Protein AF-A0A392MCR9-F1 (afdb_monomer_lite)

Secondary structure (DSSP, 8-state):
-HHHHHHH-SS---PPPP---S-THHHHPPTT-TT---HHHHHHHHHHHHHTSTTTTTT-HHHHHHHHHHHHHHHHHHHHHHHHHT-

pLDDT: mean 77.8, std 13.43, range [48.06, 95.0]

Structure (mmCIF, N/CA/C/O backbone):
data_AF-A0A392MCR9-F1
#
_entry.id   AF-A0A392MCR9-F1
#
loop_
_atom_site.group_PDB
_atom_site.id
_atom_site.type_symbol
_atom_site.label_atom_id
_atom_site.label_alt_id
_atom_site.label_comp_id
_atom_site.label_asym_id
_atom_site.label_entity_id
_atom_site.label_seq_id
_atom_site.pdbx_PDB_ins_code
_atom_site.Cartn_x
_atom_site.Cartn_y
_atom_site.Cartn_z
_atom_site.occupancy
_atom_site.B_iso_or_equiv
_atom_site.auth_seq_id
_atom_site.auth_comp_id
_atom_site.auth_asym_id
_atom_site.auth_atom_id
_atom_site.pdbx_PDB_model_num
ATOM 1 N N . MET A 1 1 ? -16.667 24.957 15.497 1.00 54.91 1 MET A N 1
ATOM 2 C CA . MET A 1 1 ? -16.346 23.530 15.748 1.00 54.91 1 MET A CA 1
ATOM 3 C C . MET A 1 1 ? -17.612 22.667 15.826 1.00 54.91 1 MET A C 1
ATOM 5 O O . MET A 1 1 ? -17.518 21.454 15.953 1.00 54.91 1 MET A O 1
ATOM 9 N N . ASP A 1 2 ? -18.791 23.267 15.651 1.00 63.62 2 ASP A N 1
ATOM 10 C CA . ASP A 1 2 ? -20.089 22.665 15.982 1.00 63.62 2 ASP A CA 1
ATOM 11 C C . ASP A 1 2 ? -20.649 21.755 14.882 1.00 63.62 2 ASP A C 1
ATOM 13 O O . ASP A 1 2 ? -21.371 20.805 15.164 1.00 63.62 2 ASP A O 1
ATOM 17 N N . HIS A 1 3 ? -20.259 21.980 13.623 1.00 69.56 3 HIS A N 1
ATOM 18 C CA . HIS A 1 3 ? -20.711 21.147 12.505 1.00 69.56 3 HIS A CA 1
ATOM 19 C C . HIS A 1 3 ? -20.113 19.733 12.542 1.00 69.56 3 HIS A C 1
ATOM 21 O O . HIS A 1 3 ? -20.813 18.758 12.294 1.00 69.56 3 HIS A O 1
ATOM 27 N N . ALA A 1 4 ? -18.832 19.609 12.910 1.00 62.66 4 ALA A N 1
ATOM 28 C CA . ALA A 1 4 ? -18.169 18.311 13.023 1.00 62.66 4 ALA A CA 1
ATOM 29 C C . ALA A 1 4 ? -18.793 17.461 14.144 1.00 62.66 4 ALA A C 1
ATOM 31 O O . ALA A 1 4 ? -19.144 16.310 13.900 1.00 62.66 4 ALA A O 1
ATOM 32 N N . LYS A 1 5 ? -19.036 18.062 15.319 1.00 70.25 5 LYS A N 1
ATOM 33 C CA . LYS A 1 5 ? -19.747 17.410 16.433 1.00 70.25 5 LYS A CA 1
ATOM 34 C C . LYS A 1 5 ? -21.184 17.025 16.073 1.00 70.25 5 LYS A C 1
ATOM 36 O O . LYS A 1 5 ? -21.653 15.971 16.480 1.00 70.25 5 LYS A O 1
ATOM 41 N N . SER A 1 6 ? -21.878 17.842 15.276 1.00 74.75 6 SER A N 1
ATOM 42 C CA . SER A 1 6 ? -23.241 17.533 14.821 1.00 74.75 6 SER A CA 1
ATOM 43 C C . SER A 1 6 ? -23.314 16.353 13.847 1.00 74.75 6 SER A C 1
ATOM 45 O O . SER A 1 6 ? -24.354 15.704 13.795 1.00 74.75 6 SER A O 1
ATOM 47 N N . ILE A 1 7 ? -22.270 16.104 13.048 1.00 73.50 7 ILE A N 1
ATOM 48 C CA . ILE A 1 7 ? -22.252 15.005 12.066 1.00 73.50 7 ILE A CA 1
ATOM 49 C C . ILE A 1 7 ? -21.715 13.711 12.687 1.00 73.50 7 ILE A C 1
ATOM 51 O O . ILE A 1 7 ? -22.223 12.637 12.379 1.00 73.50 7 ILE A O 1
ATOM 55 N N . TRP A 1 8 ? -20.699 13.807 13.547 1.00 68.31 8 TRP A N 1
ATOM 56 C CA . TRP A 1 8 ? -19.942 12.648 14.033 1.00 68.31 8 TRP A CA 1
ATOM 57 C C . TRP A 1 8 ? -20.169 12.321 15.517 1.00 68.31 8 TRP A C 1
ATOM 59 O O . TRP A 1 8 ? -19.699 11.290 15.982 1.00 68.31 8 TRP A O 1
ATOM 69 N N . GLY A 1 9 ? -20.917 13.151 16.251 1.00 73.19 9 GLY A N 1
ATOM 70 C CA . GLY A 1 9 ? -21.110 13.000 17.694 1.00 73.19 9 GLY A CA 1
ATOM 71 C C . GLY A 1 9 ? -19.915 13.502 18.513 1.00 73.19 9 GLY A C 1
ATOM 72 O O . GLY A 1 9 ? -19.002 14.136 17.986 1.00 73.19 9 GLY A O 1
ATOM 73 N N . ASP A 1 10 ? -19.948 13.240 19.821 1.00 71.38 10 ASP A N 1
ATOM 74 C CA . ASP A 1 10 ? -18.874 13.581 20.774 1.00 71.38 10 ASP A CA 1
ATOM 75 C C . ASP A 1 10 ? -17.890 12.405 20.977 1.00 71.38 10 ASP A C 1
ATOM 77 O O . ASP A 1 10 ? -17.084 12.422 21.903 1.00 71.38 10 ASP A O 1
ATOM 81 N N . GLU A 1 11 ? -17.974 11.364 20.138 1.00 68.62 11 GLU A N 1
ATOM 82 C CA . GLU A 1 11 ? -17.062 10.219 20.186 1.00 68.62 11 GLU A CA 1
ATOM 83 C C . GLU A 1 11 ? -15.700 10.572 19.575 1.00 68.62 11 GLU A C 1
ATOM 85 O O . GLU A 1 11 ? -15.616 11.170 18.498 1.00 68.62 11 GLU A O 1
ATOM 90 N N . ASP A 1 12 ? -14.622 10.153 20.244 1.00 66.69 12 ASP A N 1
ATOM 91 C CA . ASP A 1 12 ? -13.272 10.241 19.695 1.00 66.69 12 ASP A CA 1
ATOM 92 C C . ASP A 1 12 ? -13.188 9.414 18.406 1.00 66.69 12 ASP A C 1
ATOM 94 O O . ASP A 1 12 ? -13.227 8.178 18.407 1.00 66.69 12 ASP A O 1
ATOM 98 N N . LEU A 1 13 ? -13.056 10.109 17.276 1.00 66.19 13 LEU A N 1
ATOM 99 C CA . LEU A 1 13 ? -12.863 9.473 15.982 1.00 66.19 13 LEU A CA 1
ATOM 100 C C . LEU A 1 13 ? -11.549 8.699 15.996 1.00 66.19 13 LEU A C 1
ATOM 102 O O . LEU A 1 13 ? -10.465 9.276 16.112 1.00 66.19 13 LEU A O 1
ATOM 106 N N . SER A 1 14 ? -11.652 7.381 15.835 1.00 65.62 14 SER A N 1
ATOM 107 C CA . SER A 1 14 ? -10.494 6.501 15.714 1.00 65.62 14 SER A CA 1
ATOM 108 C C . SER A 1 14 ? -9.720 6.853 14.442 1.00 65.62 14 SER A C 1
ATOM 110 O O . SER A 1 14 ? -10.069 6.430 13.341 1.00 65.62 14 SER A O 1
ATOM 112 N N . CYS A 1 15 ? -8.685 7.677 14.590 1.00 69.62 15 CYS A N 1
ATOM 113 C CA . CYS A 1 15 ? -7.820 8.088 13.496 1.00 69.62 15 CYS A CA 1
ATOM 114 C C . CYS A 1 15 ? -6.751 7.021 13.248 1.00 69.62 15 CYS A C 1
ATOM 116 O O . CYS A 1 15 ? -6.076 6.582 14.177 1.00 69.62 15 CYS A O 1
ATOM 118 N N . ILE A 1 16 ? -6.560 6.646 11.983 1.00 70.88 16 ILE A N 1
ATOM 119 C CA . ILE A 1 16 ? -5.437 5.808 11.560 1.00 70.88 16 ILE A CA 1
ATOM 120 C C . ILE A 1 16 ? -4.397 6.730 10.932 1.00 70.88 16 ILE A C 1
ATOM 122 O O . ILE A 1 16 ? -4.671 7.406 9.939 1.00 70.88 16 ILE A O 1
ATOM 126 N N . SER A 1 17 ? -3.207 6.773 11.527 1.00 71.69 17 SER A N 1
ATOM 127 C CA . SER A 1 17 ? -2.063 7.452 10.927 1.00 71.69 17 SER A CA 1
ATOM 128 C C . SER A 1 17 ? -1.433 6.524 9.897 1.00 71.69 17 SER A C 1
ATOM 130 O O . SER A 1 17 ? -1.001 5.426 10.236 1.00 71.69 17 SER A O 1
ATOM 132 N N . LEU A 1 18 ? -1.387 6.952 8.638 1.00 68.56 18 LEU A N 1
ATOM 133 C CA . LEU A 1 18 ? -0.741 6.185 7.579 1.00 68.56 18 LEU A CA 1
ATOM 134 C C . LEU A 1 18 ? 0.730 6.582 7.497 1.00 68.56 18 LEU A C 1
ATOM 136 O O . LEU A 1 18 ? 1.047 7.732 7.191 1.00 68.56 18 LEU A O 1
ATOM 140 N N . ASN A 1 19 ? 1.626 5.617 7.695 1.00 66.44 19 ASN A N 1
ATOM 141 C CA . ASN A 1 19 ? 3.019 5.757 7.296 1.00 66.44 19 ASN A CA 1
ATOM 142 C C . ASN A 1 19 ? 3.239 4.964 5.998 1.00 66.44 19 ASN A C 1
ATOM 144 O O . ASN A 1 19 ? 3.487 3.761 6.060 1.00 66.44 19 ASN A O 1
ATOM 148 N N . PRO A 1 20 ? 3.138 5.591 4.810 1.00 57.69 20 PRO A N 1
ATOM 149 C CA . PRO A 1 20 ? 3.184 4.877 3.531 1.00 57.69 20 PRO A CA 1
ATOM 150 C C . PRO A 1 20 ? 4.536 4.212 3.209 1.00 57.69 20 PRO A C 1
ATOM 152 O O . PRO A 1 20 ? 4.666 3.608 2.145 1.00 57.69 20 PRO A O 1
ATOM 155 N N . GLY A 1 21 ? 5.536 4.294 4.097 1.00 64.06 21 GLY A N 1
ATOM 156 C CA . GLY A 1 21 ? 6.808 3.591 3.960 1.00 64.06 21 GLY A CA 1
ATOM 157 C C . GLY A 1 21 ? 7.524 3.865 2.632 1.00 64.06 21 GLY A C 1
ATOM 158 O O . GLY A 1 21 ? 7.220 4.803 1.891 1.00 64.06 21 GLY A O 1
ATOM 159 N N . THR A 1 22 ? 8.511 3.034 2.302 1.00 64.50 22 THR A N 1
ATOM 160 C CA . THR A 1 22 ? 9.222 3.111 1.017 1.00 64.50 22 THR A CA 1
ATOM 161 C C . THR A 1 22 ? 8.547 2.225 -0.035 1.00 64.50 22 THR A C 1
ATOM 163 O O . THR A 1 22 ? 9.057 1.177 -0.406 1.00 64.50 22 THR A O 1
ATOM 166 N N . SER A 1 23 ? 7.388 2.654 -0.545 1.00 73.25 23 SER A N 1
ATOM 167 C CA . SER A 1 23 ? 6.675 1.949 -1.629 1.00 73.25 23 SER A CA 1
ATOM 168 C C . SER A 1 23 ? 7.400 2.028 -2.980 1.00 73.25 23 SER A C 1
ATOM 170 O O . SER A 1 23 ? 7.990 3.067 -3.317 1.00 73.25 23 SER A O 1
ATOM 172 N N . ALA A 1 24 ? 7.265 0.982 -3.810 1.00 78.62 24 ALA A N 1
ATOM 173 C CA . ALA A 1 24 ? 7.742 0.968 -5.197 1.00 78.62 24 ALA A CA 1
ATOM 174 C C . ALA A 1 24 ? 7.137 2.106 -6.048 1.00 78.62 24 ALA A C 1
ATOM 176 O O . ALA A 1 24 ? 7.776 2.578 -6.996 1.00 78.62 24 ALA A O 1
ATOM 177 N N . MET A 1 25 ? 5.966 2.634 -5.656 1.00 78.25 25 MET A N 1
ATOM 178 C CA . MET A 1 25 ? 5.354 3.826 -6.262 1.00 78.25 25 MET A CA 1
ATOM 179 C C . MET A 1 25 ? 6.293 5.027 -6.347 1.00 78.25 25 MET A C 1
ATOM 181 O O . MET A 1 25 ? 6.221 5.786 -7.314 1.00 78.25 25 MET A O 1
ATOM 185 N N . HIS A 1 26 ? 7.174 5.224 -5.362 1.00 75.00 26 HIS A N 1
ATOM 186 C CA . HIS A 1 26 ? 8.072 6.383 -5.339 1.00 75.00 26 HIS A CA 1
ATOM 187 C C . HIS A 1 26 ? 9.023 6.404 -6.539 1.00 75.00 26 HIS A C 1
ATOM 189 O O . HIS A 1 26 ? 9.404 7.474 -7.005 1.00 75.00 26 HIS A O 1
ATOM 195 N N . LYS A 1 27 ? 9.361 5.225 -7.073 1.00 75.44 27 LYS A N 1
ATOM 196 C CA . LYS A 1 27 ? 10.238 5.059 -8.239 1.00 75.44 27 LYS A CA 1
ATOM 197 C C . LYS A 1 27 ? 9.482 5.132 -9.569 1.00 75.44 27 LYS A C 1
ATOM 199 O O . LYS A 1 27 ? 10.104 5.345 -10.604 1.00 75.44 27 LYS A O 1
ATOM 204 N N . LEU A 1 28 ? 8.158 4.960 -9.546 1.00 73.25 28 LEU A N 1
ATOM 205 C CA . LEU A 1 28 ? 7.281 5.084 -10.716 1.00 73.25 28 LEU A CA 1
ATOM 206 C C . LEU A 1 28 ? 6.909 6.536 -11.035 1.00 73.25 28 LEU A C 1
ATOM 208 O O . LEU A 1 28 ? 6.398 6.811 -12.119 1.00 73.25 28 LEU A O 1
ATOM 212 N N . ARG A 1 29 ? 7.127 7.467 -10.102 1.00 65.75 29 ARG A N 1
ATOM 213 C CA . ARG A 1 29 ? 6.705 8.861 -10.247 1.00 65.75 29 ARG A CA 1
ATOM 214 C C . ARG A 1 29 ? 7.612 9.591 -11.252 1.00 65.75 29 ARG A C 1
ATOM 216 O O . ARG A 1 29 ? 8.812 9.706 -11.006 1.00 65.75 29 ARG A O 1
ATOM 223 N N . PRO A 1 30 ? 7.068 10.156 -12.343 1.00 60.19 30 PRO A N 1
ATOM 224 C CA . PRO A 1 30 ? 7.761 11.204 -13.079 1.00 60.19 30 PRO A CA 1
ATOM 225 C C . PRO A 1 30 ? 7.844 12.429 -12.155 1.00 60.19 30 PRO A C 1
ATOM 227 O O . PRO A 1 30 ? 6.816 12.879 -11.645 1.00 60.19 30 PRO A O 1
ATOM 230 N N . GLN A 1 31 ? 9.032 12.971 -11.881 1.00 52.25 31 GLN A N 1
ATOM 231 C CA . GLN A 1 31 ? 9.102 14.288 -11.232 1.00 52.25 31 GLN A CA 1
ATOM 232 C C . GLN A 1 31 ? 8.751 15.401 -12.244 1.00 52.25 31 GLN A C 1
ATOM 234 O O . GLN A 1 31 ? 9.127 15.251 -13.407 1.00 52.25 31 GLN A O 1
ATOM 239 N N . PRO A 1 32 ? 8.087 16.515 -11.848 1.00 52.84 32 PRO A N 1
ATOM 240 C CA . PRO A 1 32 ? 7.716 16.942 -10.498 1.00 52.84 32 PRO A CA 1
ATOM 241 C C . PRO A 1 32 ? 6.211 17.280 -10.398 1.00 52.84 32 PRO A C 1
ATOM 243 O O . PRO A 1 32 ? 5.807 18.424 -10.577 1.00 52.84 32 PRO A O 1
ATOM 246 N N . SER A 1 33 ? 5.349 16.319 -10.066 1.00 48.06 33 SER A N 1
ATOM 247 C CA . SER A 1 33 ? 4.060 16.663 -9.446 1.00 48.06 33 SER A CA 1
ATOM 248 C C . SER A 1 33 ? 4.170 16.340 -7.965 1.00 48.06 33 SER A C 1
ATOM 250 O O . SER A 1 33 ? 3.988 15.189 -7.566 1.00 48.06 33 SER A O 1
ATOM 252 N N . TRP A 1 34 ? 4.539 17.333 -7.160 1.00 51.75 34 TRP A N 1
ATOM 253 C CA . TRP A 1 34 ? 4.699 17.170 -5.714 1.00 51.75 34 TRP A CA 1
ATOM 254 C C . TRP A 1 34 ? 3.347 16.887 -5.018 1.00 51.75 34 TRP A C 1
ATOM 256 O O . TRP A 1 34 ? 3.328 16.213 -3.993 1.00 51.75 34 TRP A O 1
ATOM 266 N N . ASP A 1 35 ? 2.216 17.221 -5.658 1.00 54.47 35 ASP A N 1
ATOM 267 C CA . ASP A 1 35 ? 0.878 17.234 -5.032 1.00 54.47 35 ASP A CA 1
ATOM 268 C C . ASP A 1 35 ? -0.009 15.991 -5.206 1.00 54.47 35 ASP A C 1
ATOM 270 O O . ASP A 1 35 ? -1.118 15.948 -4.681 1.00 54.47 35 ASP A O 1
ATOM 274 N N . ARG A 1 36 ? 0.415 14.946 -5.926 1.00 52.84 36 ARG A N 1
ATOM 275 C CA . ARG A 1 36 ? -0.442 13.753 -6.103 1.00 52.84 36 ARG A CA 1
ATOM 276 C C . ARG A 1 36 ? -0.070 12.634 -5.150 1.00 52.84 36 ARG A C 1
ATOM 278 O O . ARG A 1 36 ? 0.799 11.830 -5.485 1.00 52.84 36 ARG A O 1
ATOM 285 N N . THR A 1 37 ? -0.703 12.601 -3.984 1.00 55.72 37 THR A N 1
ATOM 286 C CA . THR A 1 37 ? -0.688 11.470 -3.047 1.00 55.72 37 THR A CA 1
ATOM 287 C C . THR A 1 37 ? -0.677 10.146 -3.819 1.00 55.72 37 THR A C 1
ATOM 289 O O . THR A 1 37 ? -1.498 9.931 -4.711 1.00 55.72 37 THR A O 1
ATOM 292 N N . CYS A 1 38 ? 0.304 9.287 -3.546 1.00 66.12 38 CYS A N 1
ATOM 293 C CA . CYS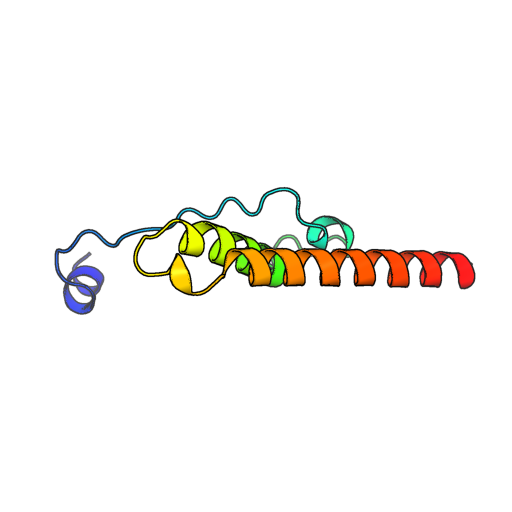 A 1 38 ? 0.512 8.009 -4.223 1.00 66.12 38 CYS A CA 1
ATOM 294 C C . CYS A 1 38 ? -0.619 7.027 -3.880 1.00 66.12 38 CYS A C 1
ATOM 296 O O . CYS A 1 38 ? -0.479 6.210 -2.978 1.00 66.12 38 CYS A O 1
ATOM 298 N N . THR A 1 39 ? -1.743 7.098 -4.602 1.00 76.88 39 THR A N 1
ATOM 299 C CA . THR A 1 39 ? -2.991 6.377 -4.286 1.00 76.88 39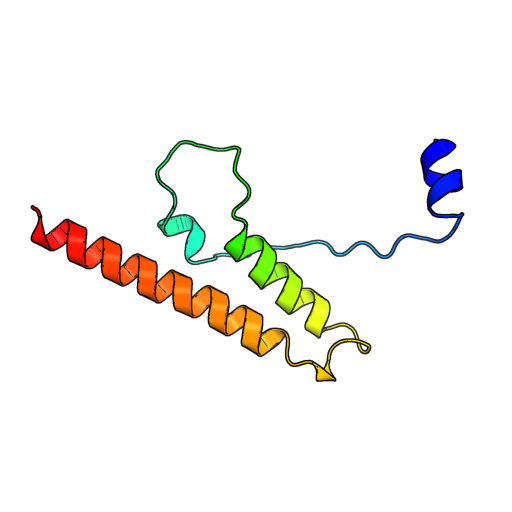 THR A CA 1
ATOM 300 C C . THR A 1 39 ? -2.782 4.888 -4.008 1.00 76.88 39 THR A C 1
ATOM 302 O O . THR A 1 39 ? -3.345 4.374 -3.051 1.00 76.88 39 THR A O 1
ATOM 305 N N . ALA A 1 40 ? -1.934 4.207 -4.786 1.00 83.75 40 ALA A N 1
ATOM 306 C CA . ALA A 1 40 ? -1.662 2.782 -4.588 1.00 83.75 40 ALA A CA 1
ATOM 307 C C . ALA A 1 40 ? -0.829 2.492 -3.325 1.00 83.75 40 ALA A C 1
ATOM 309 O O . ALA A 1 40 ? -1.158 1.572 -2.586 1.00 83.75 40 ALA A O 1
ATOM 310 N N . ALA A 1 41 ? 0.190 3.303 -3.026 1.00 82.19 41 ALA A N 1
ATOM 311 C CA . ALA A 1 41 ? 0.984 3.148 -1.804 1.00 82.19 41 ALA A CA 1
ATOM 312 C C . ALA A 1 41 ? 0.179 3.518 -0.549 1.00 82.19 41 ALA A C 1
ATOM 314 O O . ALA A 1 41 ? 0.275 2.855 0.478 1.00 82.19 41 ALA A O 1
ATOM 315 N N . ALA A 1 42 ? -0.660 4.554 -0.640 1.00 83.75 42 ALA A N 1
ATOM 316 C CA . ALA A 1 42 ? -1.592 4.916 0.422 1.00 83.75 42 ALA A CA 1
ATOM 317 C C . ALA A 1 42 ? -2.621 3.800 0.670 1.00 83.75 42 ALA A C 1
ATOM 319 O O . ALA A 1 42 ? -2.918 3.496 1.822 1.00 83.75 42 ALA A O 1
ATOM 320 N N . ALA A 1 43 ? -3.124 3.158 -0.391 1.00 88.50 43 ALA A N 1
ATOM 321 C CA . ALA A 1 43 ? -4.018 2.010 -0.279 1.00 88.50 43 ALA A CA 1
ATOM 322 C C . ALA A 1 43 ? -3.324 0.799 0.365 1.00 88.50 43 ALA A C 1
ATOM 324 O O . ALA A 1 43 ? -3.887 0.214 1.284 1.00 88.50 43 ALA A O 1
ATOM 325 N N . ALA A 1 44 ? -2.100 0.456 -0.056 1.00 89.38 44 ALA A N 1
ATOM 326 C CA . ALA A 1 44 ? -1.322 -0.622 0.559 1.00 89.38 44 ALA A CA 1
ATOM 327 C C . ALA A 1 44 ? -1.067 -0.354 2.053 1.00 89.38 44 ALA A C 1
ATOM 329 O O . ALA A 1 44 ? -1.377 -1.193 2.896 1.00 89.38 44 ALA A O 1
ATOM 330 N N . GLY A 1 45 ? -0.615 0.856 2.401 1.00 86.94 45 GLY A N 1
ATOM 331 C CA . GLY A 1 45 ? -0.433 1.267 3.796 1.00 86.94 45 GLY A CA 1
ATOM 332 C C . GLY A 1 45 ? -1.721 1.165 4.617 1.00 86.94 45 GLY A C 1
ATOM 333 O O . GLY A 1 45 ? -1.709 0.609 5.710 1.00 86.94 45 GLY A O 1
ATOM 334 N N . LEU A 1 46 ? -2.854 1.623 4.074 1.00 89.38 46 LEU A N 1
ATOM 335 C CA . LEU A 1 46 ? -4.150 1.521 4.750 1.00 89.38 46 LEU A CA 1
ATOM 336 C C . LEU A 1 46 ? -4.571 0.066 4.988 1.00 89.38 46 LEU A C 1
ATOM 338 O O . LEU A 1 46 ? -5.054 -0.254 6.069 1.00 89.38 46 LEU A O 1
ATOM 342 N N . LEU A 1 47 ? -4.384 -0.816 4.006 1.00 91.94 47 LEU A N 1
ATOM 343 C CA . LEU A 1 47 ? -4.694 -2.241 4.146 1.00 91.94 47 LEU A CA 1
ATOM 344 C C . LEU A 1 47 ? -3.854 -2.891 5.255 1.00 91.94 47 LEU A C 1
ATOM 346 O O . LEU A 1 47 ? -4.397 -3.648 6.059 1.00 91.94 47 LEU A O 1
ATOM 350 N N . SER A 1 48 ? -2.566 -2.547 5.337 1.00 89.50 48 SER A N 1
ATOM 351 C CA . SER A 1 48 ? -1.669 -3.028 6.392 1.00 89.50 48 SER A CA 1
ATOM 352 C C . SER A 1 48 ? -2.102 -2.566 7.786 1.00 89.50 48 SER A C 1
ATOM 354 O O . SER A 1 48 ? -2.158 -3.381 8.701 1.00 89.50 48 SER A O 1
ATOM 356 N N . GLU A 1 49 ? -2.457 -1.289 7.950 1.00 89.62 49 GLU A N 1
ATOM 357 C CA . GLU A 1 49 ? -2.919 -0.753 9.239 1.00 89.62 49 GLU A CA 1
ATOM 358 C C . GLU A 1 49 ? -4.277 -1.344 9.650 1.00 89.62 49 GLU A C 1
ATOM 360 O O . GLU A 1 49 ? -4.484 -1.718 10.804 1.00 89.62 49 GLU A O 1
ATOM 365 N N . LEU A 1 50 ? -5.210 -1.493 8.701 1.00 90.56 50 LEU A N 1
ATOM 366 C CA . LEU A 1 50 ? -6.521 -2.077 8.982 1.00 90.56 50 LEU A CA 1
ATOM 367 C C . LEU A 1 50 ? -6.416 -3.541 9.415 1.00 90.56 50 LEU A C 1
ATOM 369 O O . LEU A 1 50 ? -7.170 -3.946 10.296 1.00 90.56 5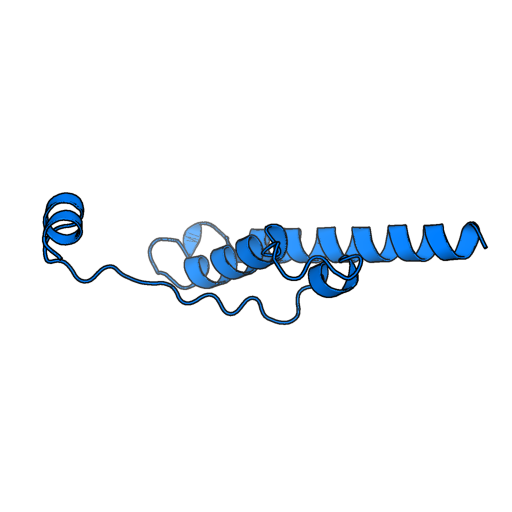0 LEU A O 1
ATOM 373 N N . GLN A 1 51 ? -5.480 -4.316 8.858 1.00 92.06 51 GLN A N 1
ATOM 374 C CA . GLN A 1 51 ? -5.256 -5.714 9.245 1.00 92.06 51 GLN A CA 1
ATOM 375 C C . GLN A 1 51 ? -4.947 -5.878 10.744 1.00 92.06 51 GLN A C 1
ATOM 377 O O . GLN A 1 51 ? -5.289 -6.908 11.328 1.00 92.06 51 GLN A O 1
ATOM 382 N N . LEU A 1 52 ? -4.320 -4.880 11.376 1.00 88.00 52 LEU A N 1
ATOM 383 C CA . LEU A 1 52 ? -3.970 -4.910 12.800 1.00 88.00 52 LEU A CA 1
ATOM 384 C C . LEU A 1 52 ? -5.197 -4.786 13.713 1.00 88.00 52 LEU A C 1
ATOM 386 O O . LEU A 1 52 ? -5.137 -5.142 14.891 1.00 88.00 52 LEU A O 1
ATOM 390 N N . LEU A 1 53 ? -6.322 -4.299 13.185 1.00 88.81 53 LEU A N 1
ATOM 391 C CA . LEU A 1 53 ? -7.553 -4.179 13.948 1.00 88.81 53 LEU A CA 1
ATOM 392 C C . LEU A 1 53 ? -8.234 -5.552 14.069 1.00 88.81 53 LEU A C 1
ATOM 394 O O . LEU A 1 53 ? -8.508 -6.193 13.049 1.00 88.81 53 LEU A O 1
ATOM 398 N N . PRO A 1 54 ? -8.632 -5.985 15.282 1.00 86.75 54 PRO A N 1
ATOM 399 C CA . PRO A 1 54 ? -9.268 -7.288 15.497 1.00 86.75 54 PRO A CA 1
ATOM 400 C C . PRO A 1 54 ? -10.502 -7.548 14.623 1.00 86.75 54 PRO A C 1
ATOM 402 O O . PRO A 1 54 ? -10.784 -8.688 14.273 1.00 86.75 54 PRO A O 1
ATOM 405 N N . ARG A 1 55 ? -11.228 -6.489 14.240 1.00 89.44 55 ARG A N 1
ATOM 406 C CA . ARG A 1 55 ? -12.409 -6.577 13.368 1.00 89.44 55 ARG A CA 1
ATOM 407 C C . ARG A 1 55 ? -12.075 -6.994 11.932 1.00 89.44 55 ARG A C 1
ATOM 409 O O . ARG A 1 55 ? -12.939 -7.530 11.247 1.00 89.44 55 ARG A O 1
ATOM 416 N N . PHE A 1 56 ? -10.860 -6.720 11.466 1.00 87.31 56 PHE A N 1
ATOM 417 C CA . PHE A 1 56 ? -10.452 -6.932 10.078 1.00 87.31 56 PHE A CA 1
ATOM 418 C C . PHE A 1 56 ? -9.380 -8.016 9.920 1.00 87.31 56 PHE A C 1
ATOM 420 O O . PHE A 1 56 ? -9.106 -8.434 8.798 1.00 87.31 56 PHE A O 1
ATOM 427 N N . SER A 1 57 ? -8.823 -8.523 11.022 1.00 87.00 57 SER A N 1
ATOM 428 C CA . SER A 1 57 ? -7.715 -9.485 11.009 1.00 87.00 57 SER A CA 1
ATOM 429 C C . SER A 1 57 ? -8.025 -10.799 10.274 1.00 87.00 57 SER A C 1
ATOM 431 O O . SER A 1 57 ? -7.119 -11.437 9.739 1.00 87.00 57 SER A O 1
ATOM 433 N N . SER A 1 58 ? -9.296 -11.200 10.179 1.00 92.88 58 SER A N 1
ATOM 434 C CA . SER A 1 58 ? -9.721 -12.407 9.455 1.00 92.88 58 SER A CA 1
ATOM 435 C C . SER A 1 58 ? -9.899 -12.213 7.944 1.00 92.88 58 SER A C 1
ATOM 437 O O . SER A 1 58 ? -10.073 -13.195 7.225 1.00 92.88 58 SER A O 1
ATOM 439 N N . ILE A 1 59 ? -9.855 -10.972 7.446 1.00 93.31 59 ILE A N 1
ATOM 440 C CA . ILE A 1 59 ? -10.149 -10.638 6.042 1.00 93.31 59 ILE A CA 1
ATOM 441 C C . ILE A 1 59 ? -8.916 -10.834 5.142 1.00 93.31 59 ILE A C 1
ATOM 443 O O . ILE A 1 59 ? -9.055 -11.023 3.934 1.00 93.31 59 ILE A O 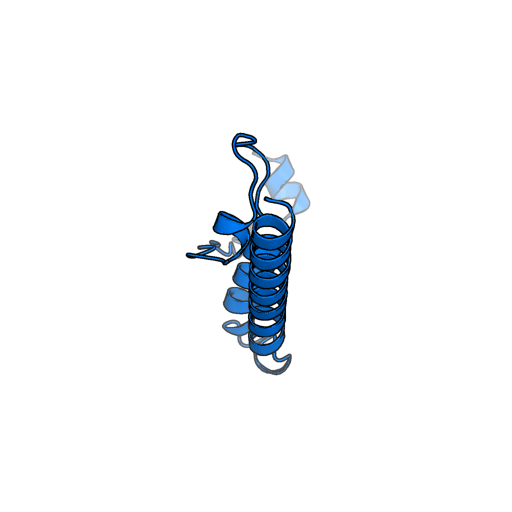1
ATOM 447 N N . GLY A 1 60 ? -7.710 -10.848 5.718 1.00 92.62 60 GLY A N 1
ATOM 448 C CA . GLY A 1 60 ? -6.464 -11.034 4.970 1.00 92.62 60 GLY A CA 1
ATOM 449 C C . GLY A 1 60 ? -6.068 -9.798 4.158 1.00 92.62 60 GLY A C 1
ATOM 450 O O . GLY A 1 60 ? -5.705 -9.910 2.984 1.00 92.62 60 GLY A O 1
ATOM 451 N N . LEU A 1 61 ? -6.196 -8.610 4.758 1.00 93.94 61 LEU A N 1
ATOM 452 C CA . LEU A 1 61 ? -5.846 -7.334 4.126 1.00 93.94 61 LEU A CA 1
ATOM 453 C C . LEU A 1 61 ? -4.329 -7.183 3.929 1.00 93.94 61 LEU A C 1
ATOM 455 O O . LEU A 1 61 ? -3.905 -6.522 2.983 1.00 93.94 61 LEU A O 1
ATOM 459 N N . ASP A 1 62 ? -3.520 -7.860 4.744 1.00 91.88 62 ASP A N 1
ATOM 460 C CA . ASP A 1 62 ? -2.073 -8.014 4.550 1.00 91.88 62 ASP A CA 1
ATOM 461 C C . ASP A 1 62 ? -1.730 -8.559 3.159 1.00 91.88 62 ASP A C 1
ATOM 463 O O . ASP A 1 62 ? -0.902 -7.988 2.453 1.00 91.88 62 ASP A O 1
ATOM 467 N N . LYS A 1 63 ? -2.430 -9.609 2.718 1.00 94.75 63 LYS A N 1
ATOM 468 C CA . LYS A 1 63 ? -2.205 -10.223 1.401 1.00 94.75 63 LYS A CA 1
ATOM 469 C C . LYS A 1 63 ? -2.553 -9.272 0.263 1.00 94.75 63 LYS A C 1
ATOM 471 O O . LYS A 1 63 ? -1.898 -9.279 -0.775 1.00 94.75 63 LYS A O 1
ATOM 476 N N . GLN A 1 64 ? -3.589 -8.453 0.446 1.00 95.00 64 GLN A N 1
ATOM 477 C CA . GLN A 1 64 ? -3.977 -7.449 -0.548 1.00 95.00 64 GLN A CA 1
ATOM 478 C C . GLN A 1 64 ? -2.962 -6.304 -0.603 1.00 95.00 64 GLN A 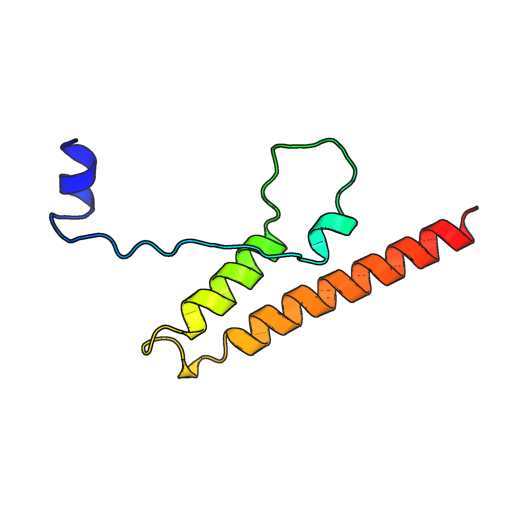C 1
ATOM 480 O O . GLN A 1 64 ? -2.624 -5.843 -1.691 1.00 95.00 64 GLN A O 1
ATOM 485 N N . SER A 1 65 ? -2.432 -5.890 0.551 1.00 92.62 65 SER A N 1
ATOM 486 C CA . SER A 1 65 ? -1.333 -4.925 0.632 1.00 92.62 65 SER A CA 1
ATOM 487 C C . SER A 1 65 ? -0.091 -5.426 -0.116 1.00 92.62 65 SER A C 1
ATOM 489 O O . SER A 1 65 ? 0.432 -4.732 -0.991 1.00 92.62 65 SER A O 1
ATOM 491 N N . GLU A 1 66 ? 0.317 -6.675 0.133 1.00 93.00 66 GLU A N 1
ATOM 492 C CA . GLU A 1 66 ? 1.446 -7.314 -0.552 1.00 93.00 66 GLU A CA 1
ATOM 493 C C . GLU A 1 66 ? 1.219 -7.416 -2.067 1.00 93.00 66 GLU A C 1
ATOM 495 O O . GLU A 1 66 ? 2.102 -7.071 -2.855 1.00 93.00 66 GLU A O 1
ATOM 500 N N . ALA A 1 67 ? 0.022 -7.831 -2.492 1.00 94.75 67 ALA A N 1
ATOM 501 C CA . ALA A 1 67 ? -0.325 -7.938 -3.907 1.00 94.75 67 ALA A CA 1
ATOM 502 C C . ALA A 1 67 ? -0.222 -6.587 -4.636 1.00 94.75 67 ALA A C 1
ATOM 504 O O . ALA A 1 67 ? 0.276 -6.530 -5.765 1.00 94.75 67 ALA A O 1
ATOM 505 N N . VAL A 1 68 ? -0.652 -5.496 -3.992 1.00 91.62 68 VAL A N 1
ATOM 506 C CA . VAL A 1 68 ? -0.539 -4.137 -4.536 1.00 91.62 68 VAL A CA 1
ATOM 507 C C . VAL A 1 68 ? 0.931 -3.748 -4.707 1.00 91.62 68 VAL A C 1
ATOM 509 O O . VAL A 1 68 ? 1.331 -3.369 -5.808 1.00 91.62 68 VAL A O 1
ATOM 512 N N . GLU A 1 69 ? 1.763 -3.890 -3.675 1.00 90.88 69 GLU A N 1
ATOM 513 C CA . GLU A 1 69 ? 3.197 -3.560 -3.759 1.00 90.88 69 GLU A CA 1
ATOM 514 C C . GLU A 1 69 ? 3.950 -4.437 -4.775 1.00 90.88 69 GLU A C 1
ATOM 516 O O . GLU A 1 69 ? 4.812 -3.953 -5.523 1.00 90.88 69 GLU A O 1
ATOM 521 N N . HIS A 1 70 ? 3.590 -5.718 -4.876 1.00 93.44 70 HIS A N 1
ATOM 522 C CA . HIS A 1 70 ? 4.154 -6.617 -5.875 1.00 93.44 70 HIS A CA 1
ATOM 523 C C . HIS A 1 70 ? 3.817 -6.163 -7.302 1.00 93.44 70 HIS A C 1
ATOM 525 O O . HIS A 1 70 ? 4.714 -6.041 -8.140 1.00 93.44 70 HIS A O 1
ATOM 531 N N . ALA A 1 71 ? 2.549 -5.842 -7.580 1.00 92.62 71 ALA A N 1
ATOM 532 C CA . ALA A 1 71 ? 2.120 -5.363 -8.894 1.00 92.62 71 ALA A CA 1
ATOM 533 C C . ALA A 1 71 ? 2.864 -4.083 -9.313 1.00 92.62 71 ALA A C 1
ATOM 535 O O . ALA A 1 71 ? 3.277 -3.941 -10.467 1.00 92.62 71 ALA A O 1
ATOM 536 N N . LEU A 1 72 ? 3.097 -3.171 -8.367 1.00 89.44 72 LEU A N 1
ATOM 537 C CA . LEU A 1 72 ? 3.864 -1.947 -8.598 1.00 89.44 72 LEU A CA 1
ATOM 538 C C . LEU A 1 72 ? 5.336 -2.223 -8.900 1.00 89.44 72 LEU A C 1
ATOM 540 O O . LEU A 1 72 ? 5.918 -1.588 -9.782 1.00 89.44 72 LEU A O 1
ATOM 544 N N . THR A 1 73 ? 5.928 -3.191 -8.206 1.00 90.38 73 THR A N 1
ATOM 545 C CA . THR A 1 73 ? 7.302 -3.636 -8.458 1.00 90.38 73 THR A CA 1
ATOM 546 C C . THR A 1 73 ? 7.440 -4.228 -9.862 1.00 90.38 73 THR A C 1
ATOM 548 O O . THR A 1 73 ? 8.348 -3.848 -10.603 1.00 90.38 73 THR A O 1
ATOM 551 N N . VAL A 1 74 ? 6.508 -5.099 -10.265 1.00 93.81 74 VAL A N 1
ATOM 552 C CA . VAL A 1 74 ? 6.468 -5.680 -11.618 1.00 93.81 74 VAL A CA 1
ATOM 553 C C . VAL A 1 74 ? 6.306 -4.590 -12.680 1.00 93.81 74 VAL A C 1
ATOM 555 O O . VAL A 1 74 ? 7.015 -4.596 -13.688 1.00 93.81 74 VAL A O 1
ATOM 558 N N . LEU A 1 75 ? 5.418 -3.619 -12.450 1.00 89.38 75 LEU A N 1
ATOM 559 C CA . LEU A 1 75 ? 5.224 -2.489 -13.358 1.00 89.38 75 LEU A CA 1
ATOM 560 C C . LEU A 1 75 ? 6.505 -1.660 -13.515 1.00 89.38 75 LEU A C 1
ATOM 562 O O . LEU A 1 75 ? 6.893 -1.326 -14.636 1.00 89.38 75 LEU A O 1
ATOM 566 N N . LEU A 1 76 ? 7.180 -1.345 -12.407 1.00 88.31 76 LEU A N 1
ATOM 567 C CA . LEU A 1 76 ? 8.434 -0.596 -12.416 1.00 88.31 76 LEU A CA 1
ATOM 568 C C . LEU A 1 76 ? 9.520 -1.318 -13.217 1.00 88.31 76 LEU A C 1
ATOM 570 O O . LEU A 1 76 ? 10.202 -0.690 -14.032 1.00 88.31 76 LEU A O 1
ATOM 574 N N . ASP A 1 77 ? 9.665 -2.625 -13.013 1.00 89.75 77 ASP A N 1
ATOM 575 C CA . ASP A 1 77 ? 10.622 -3.451 -13.746 1.00 89.75 77 ASP A CA 1
ATOM 576 C C . ASP A 1 77 ? 10.308 -3.476 -15.251 1.00 89.75 77 ASP A C 1
ATOM 578 O O . ASP A 1 77 ? 11.180 -3.201 -16.080 1.00 89.75 77 ASP A O 1
ATOM 582 N N . ALA A 1 78 ? 9.044 -3.696 -15.622 1.00 89.88 78 ALA A N 1
ATOM 583 C CA . ALA A 1 78 ? 8.609 -3.708 -17.016 1.00 89.88 78 ALA A CA 1
ATOM 584 C C . ALA A 1 78 ? 8.875 -2.368 -17.725 1.00 89.88 78 ALA A C 1
ATOM 586 O O . ALA A 1 78 ? 9.398 -2.346 -18.846 1.00 89.88 78 ALA A O 1
ATOM 587 N N . LEU A 1 79 ? 8.562 -1.244 -17.071 1.00 86.88 79 LEU A N 1
ATOM 588 C CA . LEU A 1 79 ? 8.815 0.099 -17.601 1.00 86.88 79 LEU A CA 1
ATOM 589 C C . LEU A 1 79 ? 10.314 0.393 -17.716 1.00 86.88 79 LEU A C 1
ATOM 591 O O . LEU A 1 79 ? 10.758 0.932 -18.732 1.00 86.88 79 LEU A O 1
ATOM 595 N N . THR A 1 80 ? 11.108 -0.014 -16.725 1.00 85.25 80 THR A N 1
ATOM 596 C CA . THR A 1 80 ? 12.569 0.150 -16.739 1.00 85.25 80 THR A CA 1
ATOM 597 C C . THR A 1 80 ? 13.200 -0.642 -17.885 1.00 85.25 80 THR A C 1
ATOM 599 O O . THR A 1 80 ? 13.966 -0.085 -18.674 1.00 85.25 80 THR A O 1
ATOM 602 N N . LYS A 1 81 ? 12.811 -1.912 -18.056 1.00 86.19 81 LYS A N 1
ATOM 603 C CA . LYS A 1 81 ? 13.243 -2.768 -19.173 1.00 86.19 81 LYS A CA 1
ATOM 604 C C . LYS A 1 81 ? 12.796 -2.234 -20.531 1.00 86.19 81 LYS A C 1
ATOM 606 O O . LYS A 1 81 ? 13.521 -2.357 -21.515 1.00 86.19 81 LYS A O 1
ATOM 611 N N . ARG A 1 82 ? 11.594 -1.655 -20.628 1.00 83.31 82 ARG A N 1
ATOM 612 C CA . ARG A 1 82 ? 11.128 -1.000 -21.860 1.00 83.31 82 ARG A CA 1
ATOM 613 C C . ARG A 1 82 ? 11.989 0.215 -22.199 1.00 83.31 82 ARG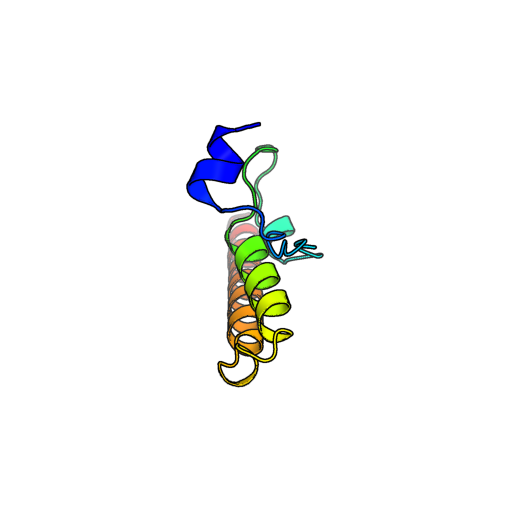 A C 1
ATOM 615 O O . ARG A 1 82 ? 12.398 0.331 -23.347 1.00 83.31 82 ARG A O 1
ATOM 622 N N . ARG A 1 83 ? 12.291 1.076 -21.223 1.00 78.75 83 ARG A N 1
ATOM 623 C CA . ARG A 1 83 ? 13.137 2.262 -21.427 1.00 78.75 83 ARG A CA 1
ATOM 624 C C . ARG A 1 83 ? 14.529 1.890 -21.940 1.00 78.75 83 ARG A C 1
ATOM 626 O O . ARG A 1 83 ? 14.991 2.514 -22.881 1.00 78.75 83 ARG A O 1
ATOM 633 N N . LEU A 1 84 ? 15.159 0.857 -21.374 1.00 74.06 84 LEU A N 1
ATOM 634 C CA . LEU A 1 84 ? 16.488 0.394 -21.803 1.00 74.06 84 LEU A CA 1
ATOM 635 C C . LEU A 1 84 ? 16.522 -0.138 -23.245 1.00 74.06 84 LEU A C 1
ATOM 637 O O . LEU A 1 84 ? 17.547 -0.033 -23.902 1.00 74.06 84 LEU A O 1
ATOM 641 N N . ARG A 1 85 ? 15.417 -0.712 -23.739 1.00 65.56 85 ARG A N 1
ATOM 642 C CA . ARG A 1 85 ? 15.322 -1.248 -25.111 1.00 65.56 85 ARG A CA 1
ATOM 643 C C . ARG A 1 85 ? 15.026 -0.192 -26.174 1.00 65.56 85 ARG A C 1
ATOM 645 O O . ARG A 1 85 ? 15.217 -0.468 -27.348 1.00 65.56 85 ARG A O 1
ATOM 652 N N . MET A 1 86 ? 14.516 0.965 -25.764 1.00 63.66 86 MET A N 1
ATOM 653 C CA . MET A 1 86 ? 14.171 2.085 -26.646 1.00 63.66 86 MET A CA 1
ATOM 654 C C . MET A 1 86 ? 15.274 3.159 -26.676 1.00 63.66 86 MET A C 1
ATOM 656 O O . MET A 1 86 ? 14.988 4.282 -27.088 1.00 63.66 86 MET A O 1
ATOM 660 N N . GLY A 1 87 ? 16.471 2.837 -26.162 1.00 52.06 87 GLY A N 1
ATOM 661 C CA . GLY A 1 87 ? 17.653 3.701 -26.220 1.00 52.06 87 GLY A CA 1
ATOM 662 C C . GLY A 1 87 ? 18.153 3.904 -27.640 1.00 52.06 87 GLY A C 1
ATOM 663 O O . GLY A 1 87 ? 18.070 2.936 -28.429 1.00 52.06 87 GLY A O 1
#

Organism: NCBI:txid97028

InterPro domains:
  IPR039262 DTW domain-containing protein DTWD2/TAPT [PTHR21392] (7-86)

Foldseek 3Di:
DVVVCVVPNPDDPPDDDFDLPPALLVLVDDDDPVPDDSVLSSQLSVLVSQCPDPVCVVVPSPVVSVVSSVVSVVVSVVVVVVVVVVD

Radius of gyration: 17.85 Å; chains: 1; bounding box: 41×36×47 Å

Sequence (87 aa):
MDHAKSIWGDEDLSCISLNPGTSAMHKLRPQPSWDRTCTAAAAAGLLSELQLLPRFSSIGLDKQSEAVEHALTVLLDALTKRRLRMG